Protein AF-T0M3T9-F1 (afdb_monomer)

Structure (mmCIF, N/CA/C/O backbone):
data_AF-T0M3T9-F1
#
_entry.id   AF-T0M3T9-F1
#
loop_
_atom_site.group_PDB
_atom_site.id
_atom_site.type_symbol
_atom_site.label_atom_id
_atom_site.label_alt_id
_atom_site.label_comp_id
_atom_site.label_asym_id
_atom_site.label_entity_id
_atom_site.label_seq_id
_atom_site.pdbx_PDB_ins_code
_atom_site.Cartn_x
_atom_site.Cartn_y
_atom_site.Cartn_z
_atom_site.occupancy
_atom_site.B_iso_or_equiv
_atom_site.auth_seq_id
_atom_site.auth_comp_id
_atom_site.auth_asym_id
_atom_site.auth_atom_id
_atom_site.pdbx_PDB_model_num
ATOM 1 N N . MET A 1 1 ? -16.717 -45.848 1.304 1.00 55.62 1 MET A N 1
ATOM 2 C CA . MET A 1 1 ? -16.200 -44.460 1.317 1.00 55.62 1 MET A CA 1
ATOM 3 C C . MET A 1 1 ? -17.240 -43.595 2.017 1.00 55.62 1 MET A C 1
ATOM 5 O O . MET A 1 1 ? -18.307 -43.398 1.456 1.00 55.62 1 MET A O 1
ATOM 9 N N . ILE A 1 2 ? -17.008 -43.190 3.268 1.00 54.41 2 ILE A N 1
ATOM 10 C CA . ILE A 1 2 ? -17.968 -42.366 4.022 1.00 54.41 2 ILE A CA 1
ATOM 11 C C . ILE A 1 2 ? -17.712 -40.906 3.641 1.00 54.41 2 ILE A C 1
ATOM 13 O O . ILE A 1 2 ? -16.660 -40.353 3.955 1.00 54.41 2 ILE A O 1
ATOM 17 N N . ILE A 1 3 ? -18.648 -40.317 2.900 1.00 59.41 3 ILE A N 1
ATOM 18 C CA . ILE A 1 3 ? -18.614 -38.912 2.491 1.00 59.41 3 ILE A CA 1
ATOM 19 C C . ILE A 1 3 ? -19.077 -38.095 3.699 1.00 59.41 3 ILE A C 1
ATOM 21 O O . ILE A 1 3 ? -20.266 -38.068 4.004 1.00 59.41 3 ILE A O 1
ATOM 25 N N . TYR A 1 4 ? -18.150 -37.454 4.411 1.00 60.00 4 TYR A N 1
ATOM 26 C CA . TYR A 1 4 ? -18.524 -36.484 5.438 1.00 60.00 4 TYR A CA 1
ATOM 27 C C . TYR A 1 4 ? -18.932 -35.172 4.751 1.00 60.00 4 TYR A C 1
ATOM 29 O O . TYR A 1 4 ? -18.103 -34.577 4.056 1.00 60.00 4 TYR A O 1
ATOM 37 N N . PRO A 1 5 ? -20.187 -34.711 4.901 1.00 71.44 5 PRO A N 1
ATOM 38 C CA . PRO A 1 5 ? -20.613 -33.436 4.342 1.00 71.44 5 PRO A CA 1
ATOM 39 C C . PRO A 1 5 ? -19.844 -32.287 5.005 1.00 71.44 5 PRO A C 1
ATOM 41 O O . PRO A 1 5 ? -19.588 -32.302 6.211 1.00 71.44 5 PRO A O 1
ATOM 44 N N . ALA A 1 6 ? -19.463 -31.294 4.198 1.00 75.31 6 ALA A N 1
ATOM 45 C CA . ALA A 1 6 ? -18.752 -30.112 4.668 1.00 75.31 6 ALA A CA 1
ATOM 46 C C . ALA A 1 6 ? -19.547 -29.417 5.793 1.00 75.31 6 ALA A C 1
ATOM 48 O O . ALA A 1 6 ? -20.759 -29.223 5.645 1.00 75.31 6 ALA A O 1
ATOM 49 N N . PRO A 1 7 ? -18.897 -29.034 6.909 1.00 73.38 7 PRO A N 1
ATOM 50 C CA . PRO A 1 7 ? -19.584 -28.392 8.018 1.00 73.38 7 PRO A CA 1
ATOM 51 C C . PRO A 1 7 ? -20.217 -27.071 7.553 1.00 73.38 7 PRO A C 1
ATOM 53 O O . PRO A 1 7 ? -19.588 -26.324 6.793 1.00 73.38 7 PRO A O 1
ATOM 56 N N . PRO A 1 8 ? -21.449 -26.759 7.995 1.00 72.19 8 PRO A N 1
ATOM 57 C CA . PRO A 1 8 ? -22.125 -25.532 7.605 1.00 72.19 8 PRO A CA 1
ATOM 58 C C . PRO A 1 8 ? -21.304 -24.309 8.041 1.00 72.19 8 PRO A C 1
ATOM 60 O O . PRO A 1 8 ? -20.676 -24.330 9.107 1.00 72.19 8 PRO A O 1
ATOM 63 N N . PRO A 1 9 ? -21.300 -23.223 7.247 1.00 64.56 9 PRO A N 1
ATOM 64 C CA . PRO A 1 9 ? -20.587 -22.011 7.609 1.00 64.56 9 PRO A CA 1
ATOM 65 C C . PRO A 1 9 ? -21.116 -21.493 8.946 1.00 64.56 9 PRO A C 1
ATOM 67 O O . PRO A 1 9 ? -22.314 -21.264 9.116 1.00 64.56 9 PRO A O 1
ATOM 70 N N . ILE A 1 10 ? -20.204 -21.304 9.902 1.00 58.75 10 ILE A N 1
ATOM 71 C CA . ILE A 1 10 ? -20.503 -20.732 11.213 1.00 58.75 10 ILE A CA 1
ATOM 72 C C . ILE A 1 10 ? -21.116 -19.347 10.980 1.00 58.75 10 ILE A C 1
ATOM 74 O O . ILE A 1 10 ? -20.419 -18.388 10.642 1.00 58.75 10 ILE A O 1
ATOM 78 N N . SER A 1 11 ? -22.436 -19.242 11.145 1.00 54.53 11 SER A N 1
ATOM 79 C CA . SER A 1 11 ? -23.161 -17.975 11.087 1.00 54.53 11 SER A CA 1
ATOM 80 C C . SER A 1 11 ? -22.787 -17.144 12.312 1.00 54.53 11 SER A C 1
ATOM 82 O O . SER A 1 11 ? -23.427 -17.205 13.364 1.00 54.53 11 SER A O 1
ATOM 84 N N . VAL A 1 12 ? -21.719 -16.359 12.182 1.00 56.06 12 VAL A N 1
ATOM 85 C CA . VAL A 1 12 ? -21.304 -15.396 13.200 1.00 56.06 12 VAL A CA 1
ATOM 86 C C . VAL A 1 12 ? -22.384 -14.318 13.286 1.00 56.06 12 VAL A C 1
ATOM 88 O O . VAL A 1 12 ? -22.428 -13.407 12.459 1.00 56.06 12 VAL A O 1
ATOM 91 N N . LYS A 1 13 ? -23.267 -14.417 14.290 1.00 49.81 13 LYS A N 1
ATOM 92 C CA . LYS A 1 13 ? -24.248 -13.376 14.637 1.00 49.81 13 LYS A CA 1
ATOM 93 C C . LYS A 1 13 ? -23.525 -12.025 14.708 1.00 49.81 13 LYS A C 1
ATOM 95 O O . LYS A 1 13 ? -22.692 -11.783 15.584 1.00 49.81 13 LYS A O 1
ATOM 100 N N . MET A 1 14 ? -23.810 -11.149 13.747 1.00 51.84 14 MET A N 1
ATOM 101 C CA . MET A 1 14 ? -23.270 -9.795 13.709 1.00 51.84 14 MET A CA 1
ATOM 102 C C . MET A 1 14 ? -23.863 -9.001 14.874 1.00 51.84 14 MET A C 1
ATOM 104 O O . MET A 1 14 ? -25.060 -8.732 14.901 1.00 51.84 14 MET A O 1
ATOM 108 N N . SER A 1 15 ? -23.027 -8.618 15.839 1.00 52.69 15 SER A N 1
ATOM 109 C CA . SER A 1 15 ? -23.408 -7.655 16.871 1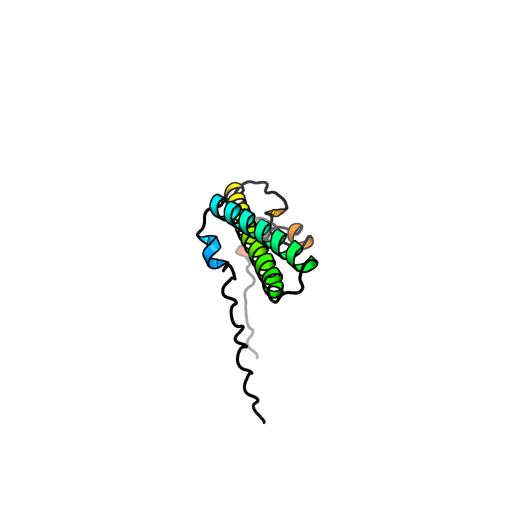.00 52.69 15 SER A CA 1
ATOM 110 C C . SER A 1 15 ? -23.821 -6.330 16.216 1.00 52.69 15 SER A C 1
ATOM 112 O O . SER A 1 15 ? -23.110 -5.795 15.360 1.00 52.69 15 SER A O 1
ATOM 114 N N . SER A 1 16 ? -24.979 -5.804 16.619 1.00 58.03 16 SER A N 1
ATOM 115 C CA . SER A 1 16 ? -25.663 -4.644 16.025 1.00 58.03 16 SER A CA 1
ATOM 116 C C . SER A 1 16 ? -24.874 -3.324 16.072 1.00 58.03 16 SER A C 1
ATOM 118 O O . SER A 1 16 ? -25.218 -2.390 15.360 1.00 58.03 16 SER A O 1
ATOM 120 N N . GLY A 1 17 ? -23.785 -3.247 16.848 1.00 62.41 17 GLY A N 1
ATOM 121 C CA . GLY A 1 17 ? -22.931 -2.056 16.983 1.00 62.41 17 GLY A CA 1
ATOM 122 C C . GLY A 1 17 ? -21.680 -2.021 16.090 1.00 62.41 17 GLY A C 1
ATOM 123 O O . GLY A 1 17 ? -20.823 -1.155 16.262 1.00 62.41 17 GLY A O 1
ATOM 124 N N . LYS A 1 18 ? -21.496 -2.973 15.165 1.00 71.44 18 LYS A N 1
ATOM 125 C CA . LYS A 1 18 ? -20.286 -3.033 14.324 1.00 71.44 18 LYS A CA 1
ATOM 126 C C . LYS A 1 18 ? -20.366 -2.079 13.132 1.00 71.44 18 LYS A C 1
ATOM 128 O O . LYS A 1 18 ? -21.083 -2.337 12.171 1.00 71.44 18 LYS A O 1
ATOM 133 N N . VAL A 1 19 ? -19.506 -1.060 13.130 1.00 81.00 19 VAL A N 1
ATOM 134 C CA . VAL A 1 19 ? -19.257 -0.210 11.955 1.00 81.00 19 VAL A CA 1
ATOM 135 C C . VAL A 1 19 ? -18.739 -1.072 10.799 1.00 81.00 19 VAL A C 1
ATOM 137 O O . VAL A 1 19 ? -17.675 -1.698 10.917 1.00 81.00 19 VAL A O 1
ATOM 140 N N . LYS A 1 20 ? -19.475 -1.111 9.682 1.00 84.94 20 LYS A N 1
ATOM 141 C CA . LYS A 1 20 ? -19.074 -1.845 8.472 1.00 84.94 20 LYS A CA 1
ATOM 142 C C . LYS A 1 20 ? -18.106 -1.005 7.644 1.00 84.94 20 LYS A C 1
ATOM 144 O O . LYS A 1 20 ? -18.329 0.179 7.418 1.00 84.94 20 LYS A O 1
ATOM 149 N N . ALA A 1 21 ? -17.040 -1.634 7.151 1.00 81.81 21 ALA A N 1
ATOM 150 C CA . ALA A 1 21 ? -16.015 -0.941 6.371 1.00 81.81 21 ALA A CA 1
ATOM 151 C C . ALA A 1 21 ? -16.559 -0.359 5.054 1.00 81.81 21 ALA A C 1
ATOM 153 O O . ALA A 1 21 ? -16.141 0.723 4.660 1.00 81.81 21 A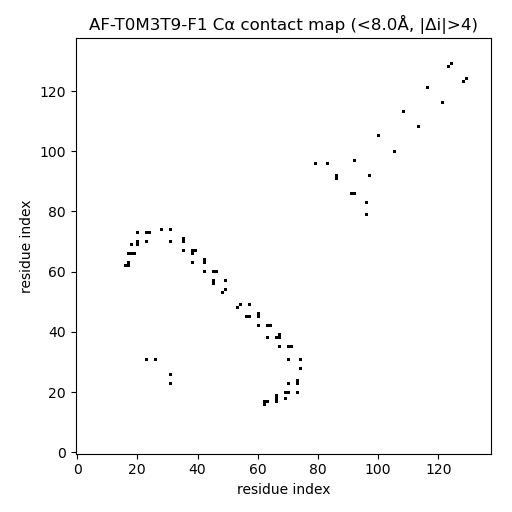LA A O 1
ATOM 154 N N . SER A 1 22 ? -17.523 -1.028 4.411 1.00 86.62 22 SER A N 1
ATOM 155 C CA . SER A 1 22 ? -18.160 -0.546 3.177 1.00 86.62 22 SER A CA 1
ATOM 156 C C . SER A 1 22 ? -18.828 0.820 3.351 1.00 86.62 22 SER A C 1
ATOM 158 O O . SER A 1 22 ? -18.688 1.686 2.497 1.00 86.62 22 SER A O 1
ATOM 160 N N . GLN A 1 23 ? -19.478 1.051 4.494 1.00 87.25 23 GLN A N 1
ATOM 161 C CA . GLN A 1 23 ? -20.150 2.318 4.797 1.00 87.25 23 GLN A CA 1
ATOM 162 C C . GLN A 1 23 ? -19.162 3.473 5.014 1.00 87.25 23 GLN A C 1
ATOM 164 O O . GLN A 1 23 ? -19.516 4.628 4.809 1.00 87.25 23 GLN A O 1
ATOM 169 N N . LEU A 1 24 ? -17.925 3.182 5.430 1.00 88.75 24 LEU A N 1
ATOM 170 C CA . LEU A 1 24 ? -16.904 4.199 5.701 1.00 88.75 24 LEU A CA 1
ATOM 171 C C . LEU A 1 24 ? -16.258 4.747 4.424 1.00 88.75 24 LEU A C 1
ATOM 173 O O . LEU A 1 24 ? -15.763 5.873 4.424 1.00 88.75 24 LEU A O 1
ATOM 177 N N . TRP A 1 25 ? -16.259 3.977 3.333 1.00 87.94 25 TRP A N 1
ATOM 178 C CA . TRP A 1 25 ? -15.667 4.409 2.066 1.00 87.94 25 TRP A CA 1
ATOM 179 C C . TRP A 1 25 ? -16.415 5.580 1.429 1.00 87.94 25 TRP A C 1
ATOM 181 O O . TRP A 1 25 ? -15.770 6.445 0.837 1.00 87.94 25 TRP A O 1
ATOM 191 N N . ASN A 1 26 ? -17.730 5.662 1.629 1.00 89.44 26 ASN A N 1
ATOM 192 C CA . ASN A 1 26 ? -18.569 6.715 1.052 1.00 89.44 26 ASN A CA 1
ATOM 193 C C . ASN A 1 26 ? -18.536 8.030 1.851 1.00 89.44 26 ASN A C 1
ATOM 195 O O . ASN A 1 26 ? -18.986 9.052 1.351 1.00 89.44 26 ASN A O 1
ATOM 199 N N . LYS A 1 27 ? -17.986 8.021 3.071 1.00 89.38 27 LYS A N 1
ATOM 200 C CA . LYS A 1 27 ? -17.924 9.196 3.952 1.00 89.38 27 LYS A CA 1
ATOM 201 C C . LYS A 1 27 ? -16.724 10.092 3.662 1.00 89.38 27 LYS A C 1
ATOM 203 O O . LYS A 1 27 ? -15.669 9.613 3.213 1.00 89.38 27 LYS A O 1
ATOM 208 N N . ASN A 1 28 ? -16.854 11.379 3.977 1.00 92.06 28 ASN A N 1
ATOM 209 C CA . ASN A 1 28 ? -15.758 12.340 3.838 1.00 92.06 28 ASN A CA 1
ATOM 210 C C . ASN A 1 28 ? -14.728 12.205 4.983 1.00 92.06 28 ASN A C 1
ATOM 212 O O . ASN A 1 28 ? -15.006 11.627 6.034 1.00 92.06 28 ASN A O 1
ATOM 216 N N . LYS A 1 29 ? -13.512 12.737 4.794 1.00 90.19 29 LYS A N 1
ATOM 217 C CA . LYS A 1 29 ? -12.435 12.716 5.797 1.00 90.19 29 LYS A CA 1
ATOM 218 C C . LYS A 1 29 ? -12.878 13.340 7.122 1.00 90.19 29 LYS A C 1
ATOM 220 O O . LYS A 1 29 ? -12.601 12.753 8.164 1.00 90.19 29 LYS A O 1
ATOM 225 N N . ASP A 1 30 ? -13.583 14.466 7.077 1.00 92.31 30 ASP A N 1
ATOM 226 C CA . ASP A 1 30 ? -14.000 15.198 8.281 1.00 92.31 30 ASP A CA 1
ATOM 227 C C . ASP A 1 30 ? -15.093 14.461 9.068 1.00 92.31 30 ASP A C 1
ATOM 229 O O . ASP A 1 30 ? -15.142 14.505 10.294 1.00 92.31 30 ASP A O 1
ATOM 233 N N . GLU A 1 31 ? -15.949 13.708 8.380 1.00 92.69 31 GLU A N 1
ATOM 234 C CA . GLU A 1 31 ? -16.936 12.839 9.029 1.00 92.69 31 GLU A CA 1
ATOM 235 C C . GLU A 1 31 ? -16.261 11.638 9.697 1.00 92.69 31 GLU A C 1
ATOM 237 O O . GLU A 1 31 ? -16.623 11.243 10.805 1.00 92.69 31 GLU A O 1
ATOM 242 N N . LEU A 1 32 ? -15.243 11.065 9.045 1.00 92.75 32 LEU A N 1
ATOM 243 C CA . LEU A 1 32 ? -14.472 9.952 9.596 1.00 92.75 32 LEU A CA 1
ATOM 244 C C . LEU A 1 32 ? -13.653 10.372 10.824 1.00 92.75 32 LEU A C 1
ATOM 246 O O . LEU A 1 32 ? -13.518 9.577 11.754 1.00 92.75 32 LEU A O 1
ATOM 250 N N . THR A 1 33 ? -13.117 11.597 10.860 1.00 94.31 33 THR A N 1
ATOM 251 C CA . THR A 1 33 ? -12.387 12.111 12.032 1.00 94.31 33 THR A CA 1
ATOM 252 C C . THR A 1 33 ? -13.321 12.410 13.200 1.00 94.31 33 THR A C 1
ATOM 254 O O . THR A 1 33 ? -12.972 12.067 14.331 1.00 94.31 33 THR A O 1
ATOM 257 N N . LYS A 1 34 ? -14.521 12.950 12.944 1.00 95.31 34 LYS A N 1
ATOM 258 C CA . LYS A 1 34 ? -15.572 13.104 13.967 1.00 95.31 34 LYS A CA 1
ATOM 259 C C . LYS A 1 34 ? -15.981 11.753 14.555 1.00 95.31 34 LYS A C 1
ATOM 261 O O . LYS A 1 34 ? -15.854 11.547 15.760 1.00 95.31 34 LYS A O 1
ATOM 266 N N . GLN A 1 35 ? -16.321 10.788 13.695 1.00 92.31 35 GLN A N 1
ATOM 267 C CA . GLN A 1 35 ? -16.687 9.431 14.117 1.00 92.31 35 GLN A CA 1
ATOM 268 C C . GLN A 1 35 ? -15.548 8.737 14.893 1.00 92.31 35 GLN A C 1
ATOM 270 O O . GLN A 1 35 ? -15.789 7.981 15.833 1.00 92.31 35 GLN A O 1
ATOM 275 N N . LEU A 1 36 ? -14.284 8.989 14.533 1.00 94.50 36 LEU A N 1
ATOM 276 C CA . LEU A 1 36 ? -13.125 8.490 15.278 1.00 94.50 36 LEU A CA 1
ATOM 277 C C . LEU A 1 36 ? -13.023 9.104 16.683 1.00 94.50 36 LEU A C 1
ATOM 279 O O . LEU A 1 36 ? -12.622 8.402 17.613 1.00 94.50 36 LEU A O 1
ATOM 283 N N . GLY A 1 37 ? -13.342 10.391 16.831 1.00 95.62 37 GLY A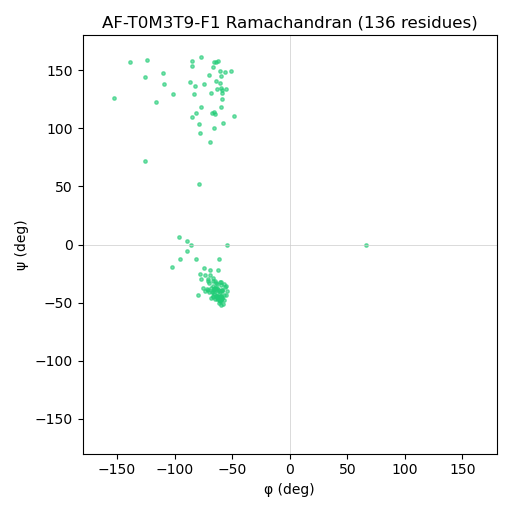 N 1
ATOM 284 C CA . GLY A 1 37 ? -13.374 11.081 18.120 1.00 95.62 37 GLY A CA 1
ATOM 285 C C . GLY A 1 37 ? -14.399 10.461 19.065 1.00 95.62 37 GLY A C 1
ATOM 286 O O . GLY A 1 37 ? -14.043 10.056 20.169 1.00 95.62 37 GLY A O 1
ATOM 287 N N . GLU A 1 38 ? -15.629 10.282 18.585 1.00 94.56 38 GLU A N 1
ATOM 288 C CA . GLU A 1 38 ? -16.732 9.662 19.334 1.00 94.56 38 GLU A CA 1
ATOM 289 C C . GLU A 1 38 ? -16.412 8.221 19.765 1.00 94.56 38 GLU A C 1
ATOM 291 O O . GLU A 1 38 ? -16.581 7.847 20.923 1.00 94.56 38 GLU A O 1
ATOM 296 N N . LEU A 1 39 ? -15.857 7.403 18.864 1.00 93.81 39 LEU A N 1
ATOM 297 C CA . LEU A 1 39 ? -15.486 6.025 19.207 1.00 93.81 39 LEU A CA 1
ATOM 298 C C . LEU A 1 39 ? -14.364 5.958 20.259 1.00 93.81 39 LEU A C 1
ATOM 300 O O . LEU A 1 39 ? -14.297 5.007 21.042 1.00 93.81 39 LEU A O 1
ATOM 304 N N . LYS A 1 40 ? -13.453 6.941 20.282 1.00 95.25 40 LYS A N 1
ATOM 305 C CA . LYS A 1 40 ? -12.382 7.016 21.287 1.00 95.25 40 LYS A CA 1
ATOM 306 C C . LYS A 1 40 ? -12.911 7.434 22.657 1.00 95.25 40 LYS A C 1
ATOM 308 O O . LYS A 1 40 ? -12.457 6.868 23.652 1.00 95.25 40 LYS A O 1
ATOM 313 N N . THR A 1 41 ? -13.845 8.383 22.719 1.00 95.12 41 THR A N 1
ATOM 314 C CA . THR A 1 41 ? -14.464 8.799 23.987 1.00 95.12 41 THR A CA 1
ATOM 315 C C . THR A 1 41 ? -15.302 7.667 24.578 1.00 95.12 41 THR A C 1
ATOM 317 O O . THR A 1 41 ? -15.128 7.343 25.753 1.00 95.12 41 THR A O 1
ATOM 320 N N . GLU A 1 42 ? -16.099 6.974 23.756 1.00 91.06 42 GLU A N 1
ATOM 321 C CA . GLU A 1 42 ? -16.867 5.791 24.173 1.00 91.06 42 GLU A CA 1
ATOM 322 C C . GLU A 1 42 ? -15.945 4.673 24.693 1.00 91.06 42 GLU A C 1
ATOM 324 O O . GLU A 1 42 ? -16.182 4.093 25.755 1.00 91.06 42 GLU A O 1
ATOM 329 N N . LEU A 1 43 ? -14.831 4.400 23.999 1.00 92.19 43 LEU A N 1
ATOM 330 C CA . LEU A 1 43 ? -13.839 3.428 24.468 1.00 92.19 43 LEU A CA 1
ATOM 331 C C . LEU A 1 43 ? -13.234 3.826 25.823 1.00 92.19 43 LEU A C 1
ATOM 333 O O . LEU A 1 43 ? -12.996 2.953 26.660 1.00 92.19 43 LEU A O 1
ATOM 337 N N . GLY A 1 44 ? -12.962 5.116 26.034 1.00 91.69 44 GLY A N 1
ATOM 338 C CA . GLY A 1 44 ? -12.464 5.645 27.305 1.00 91.69 44 GLY A CA 1
ATOM 339 C C . GLY A 1 44 ? -13.442 5.388 28.450 1.00 91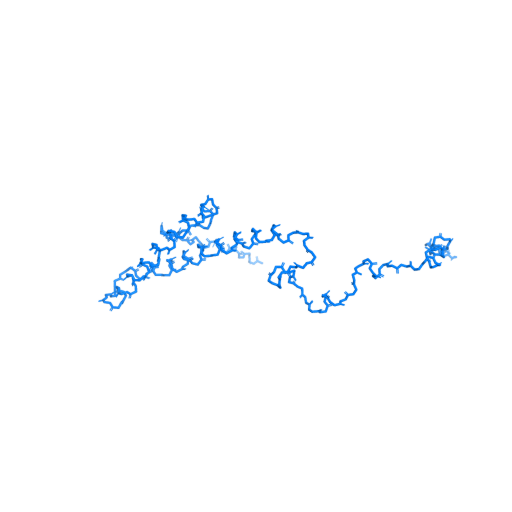.69 44 GLY A C 1
ATOM 340 O O . GLY A 1 44 ? -13.059 4.818 29.471 1.00 91.69 44 GLY A O 1
ATOM 341 N N . GLN A 1 45 ? -14.721 5.702 28.237 1.00 89.62 45 GLN A N 1
ATOM 342 C CA . GLN A 1 45 ? -15.789 5.453 29.210 1.00 89.62 45 GLN A CA 1
ATOM 343 C C . GLN A 1 45 ? -15.927 3.961 29.544 1.00 89.62 45 GLN A C 1
ATOM 345 O O . GLN A 1 45 ? -15.989 3.592 30.716 1.00 89.62 45 GLN A O 1
ATOM 350 N N . LEU A 1 46 ? -15.896 3.080 28.537 1.00 89.06 46 LEU A N 1
ATOM 351 C CA . LEU A 1 46 ? -15.989 1.632 28.758 1.00 89.06 46 LEU A CA 1
ATOM 352 C C . LEU A 1 46 ? -14.775 1.054 29.495 1.00 89.06 46 LEU A C 1
ATOM 354 O O . LEU A 1 46 ? -14.908 0.056 30.204 1.00 89.06 46 LEU A O 1
ATOM 358 N N . ARG A 1 47 ? -13.589 1.658 29.355 1.00 88.88 47 ARG A N 1
ATOM 359 C CA . ARG A 1 47 ? -12.399 1.255 30.122 1.00 88.88 47 ARG A CA 1
ATOM 360 C C . ARG A 1 47 ? -12.517 1.621 31.598 1.00 88.88 47 ARG A C 1
ATOM 362 O O . ARG A 1 47 ? -12.151 0.797 32.426 1.00 88.88 47 ARG A O 1
ATOM 369 N N . ILE A 1 48 ? -13.052 2.801 31.917 1.00 88.12 48 ILE A N 1
ATOM 370 C CA . ILE A 1 48 ? -13.322 3.207 33.306 1.00 88.12 48 ILE A CA 1
ATOM 371 C C . ILE A 1 48 ? -14.388 2.289 33.913 1.00 88.12 48 ILE A C 1
ATOM 373 O O . ILE A 1 48 ? -14.187 1.734 34.990 1.00 88.12 48 ILE A O 1
ATOM 377 N N . GLN A 1 49 ? -15.481 2.045 33.182 1.00 86.69 49 GLN A N 1
ATOM 378 C CA . GLN A 1 49 ? -16.544 1.135 33.622 1.00 86.69 49 GLN A CA 1
ATOM 379 C C . GLN A 1 49 ? -16.031 -0.283 33.866 1.00 86.69 49 GLN A C 1
ATOM 381 O O . GLN A 1 49 ? -16.424 -0.889 34.851 1.00 86.69 49 GLN A O 1
ATOM 386 N N . LYS A 1 50 ? -15.118 -0.793 33.028 1.00 86.75 50 LYS A N 1
ATOM 387 C CA . LYS A 1 50 ? -14.489 -2.106 33.233 1.00 86.75 50 LYS A CA 1
ATOM 388 C C . LYS A 1 50 ? -13.786 -2.219 34.593 1.00 86.75 50 LYS A C 1
ATOM 390 O O . LYS A 1 50 ? -13.745 -3.313 35.143 1.00 86.75 50 LYS A O 1
ATOM 395 N N . ILE A 1 51 ? -13.203 -1.128 35.091 1.00 84.62 51 ILE A N 1
ATOM 396 C CA . ILE A 1 51 ? -12.503 -1.093 36.383 1.00 84.62 51 ILE A CA 1
ATOM 397 C C . ILE A 1 51 ? -13.513 -0.968 37.530 1.00 84.62 51 ILE A C 1
ATOM 399 O O . ILE A 1 51 ? -13.391 -1.670 38.525 1.00 84.62 51 ILE A O 1
ATOM 403 N N . ALA A 1 52 ? -14.518 -0.101 37.379 1.00 83.88 52 ALA A N 1
ATOM 404 C CA . ALA A 1 52 ? -15.498 0.181 38.427 1.00 83.88 52 ALA A CA 1
ATOM 405 C C . ALA A 1 52 ? -16.576 -0.911 38.596 1.00 83.88 52 ALA A C 1
ATOM 407 O O . ALA A 1 52 ? -17.120 -1.071 39.682 1.00 83.88 52 ALA A O 1
ATOM 408 N N . SER A 1 53 ? -16.936 -1.639 37.532 1.00 70.75 53 SER A N 1
ATOM 409 C CA . SER A 1 53 ? -18.047 -2.598 37.540 1.00 70.75 53 SER A CA 1
ATOM 410 C C . SER A 1 53 ? -17.847 -3.718 36.511 1.00 70.75 53 SER A C 1
ATOM 412 O O . SER A 1 53 ? -17.709 -3.481 35.310 1.00 70.75 53 SER A O 1
ATOM 414 N N . SER A 1 54 ? -17.917 -4.973 36.966 1.00 66.06 54 SER A N 1
ATOM 415 C CA . SER A 1 54 ? -17.873 -6.176 36.119 1.00 66.06 54 SER A CA 1
ATOM 416 C C . SER A 1 54 ? -19.229 -6.464 35.441 1.00 66.06 54 SER A C 1
ATOM 418 O O . SER A 1 54 ? -19.787 -7.555 35.556 1.00 66.06 54 SER A O 1
ATOM 420 N N . GLY A 1 55 ? -19.804 -5.472 34.757 1.00 63.19 55 GLY A N 1
ATOM 421 C CA . GLY A 1 55 ? -21.095 -5.601 34.070 1.00 63.19 55 GLY A CA 1
ATOM 422 C C . GLY A 1 55 ? -21.004 -6.190 32.651 1.00 63.19 55 GLY A C 1
ATOM 423 O O . GLY A 1 55 ? -19.994 -6.065 31.963 1.00 63.19 55 GLY A O 1
ATOM 424 N N . SER A 1 56 ? -22.116 -6.743 32.150 1.00 63.84 56 SER A N 1
ATOM 425 C CA . SER A 1 56 ? -22.310 -7.411 30.837 1.00 63.84 56 SER A CA 1
ATOM 426 C C . SER A 1 56 ? -21.931 -6.615 29.565 1.00 63.84 56 SER A C 1
ATOM 428 O O . SER A 1 56 ? -22.035 -7.125 28.447 1.00 63.84 56 SER A O 1
ATOM 430 N N . LYS A 1 57 ? -21.452 -5.370 29.695 1.00 64.62 57 LYS A N 1
ATOM 431 C CA . LYS A 1 57 ? -21.061 -4.472 28.590 1.00 64.62 57 LYS A CA 1
ATOM 432 C C . LYS A 1 57 ? -19.611 -4.665 28.106 1.00 64.62 57 LYS A C 1
ATOM 434 O O . LYS A 1 57 ? -19.212 -4.018 27.138 1.00 64.62 57 LYS A O 1
ATOM 439 N N . LEU A 1 58 ? -18.834 -5.583 28.696 1.00 68.50 58 LEU A N 1
ATOM 440 C CA . LEU A 1 58 ? -17.426 -5.840 28.330 1.00 68.50 58 LEU A CA 1
ATOM 441 C C . LEU A 1 58 ? -17.230 -6.279 26.869 1.00 68.50 58 LEU A C 1
ATOM 443 O O . LEU A 1 58 ? -16.243 -5.901 26.233 1.00 68.50 58 LEU A O 1
ATOM 447 N N . ASN A 1 59 ? -18.199 -7.002 26.301 1.00 75.31 59 ASN A N 1
ATOM 448 C CA . ASN A 1 59 ? -18.138 -7.486 24.918 1.00 75.31 59 ASN A CA 1
ATOM 449 C C . ASN A 1 59 ? -18.078 -6.343 23.882 1.00 75.31 59 ASN A C 1
ATOM 451 O O . ASN A 1 59 ? -17.558 -6.535 22.781 1.00 75.31 59 ASN A O 1
ATOM 455 N N . LYS A 1 60 ? -18.530 -5.128 24.239 1.00 83.00 60 LYS A N 1
ATOM 456 C CA . LYS A 1 60 ? -18.481 -3.947 23.359 1.00 83.00 60 LYS A CA 1
ATOM 457 C C . LYS A 1 60 ? -17.072 -3.373 23.188 1.00 83.00 60 LYS A C 1
ATOM 459 O O . LYS A 1 60 ? -16.781 -2.805 22.137 1.00 83.00 60 LYS A O 1
ATOM 464 N N . ILE A 1 61 ? -16.169 -3.566 24.157 1.00 87.50 61 ILE A N 1
ATOM 465 C CA . ILE A 1 61 ? -14.788 -3.045 24.093 1.00 87.50 61 ILE A CA 1
ATOM 466 C C . ILE A 1 61 ? -14.051 -3.612 22.874 1.00 87.50 61 ILE A C 1
ATOM 468 O O . ILE A 1 61 ? -13.365 -2.885 22.152 1.00 87.50 61 ILE A O 1
ATOM 472 N N . HIS A 1 62 ? -14.197 -4.915 22.630 1.00 87.44 62 HIS A N 1
ATOM 473 C CA . HIS A 1 62 ? -13.597 -5.582 21.473 1.00 87.44 62 HIS A CA 1
ATOM 474 C C . HIS A 1 62 ? -14.116 -5.017 20.153 1.00 87.44 62 HIS A C 1
ATOM 476 O O . HIS A 1 62 ? -13.338 -4.715 19.244 1.00 87.44 62 HIS A O 1
ATOM 482 N N . ASP A 1 63 ? -15.431 -4.837 20.063 1.00 87.94 63 ASP A N 1
ATOM 483 C CA . ASP A 1 63 ? -16.085 -4.361 18.852 1.00 87.94 63 ASP A CA 1
ATOM 484 C C . ASP A 1 63 ? -15.719 -2.904 18.541 1.00 87.94 63 ASP A C 1
ATOM 486 O O . ASP A 1 63 ? -15.399 -2.598 17.390 1.00 87.94 63 ASP A O 1
ATOM 490 N N . ILE A 1 64 ? -15.651 -2.029 19.550 1.00 90.31 64 ILE A N 1
ATOM 491 C CA . ILE A 1 64 ? -15.245 -0.624 19.385 1.00 90.31 64 ILE A CA 1
ATOM 492 C C . ILE A 1 64 ? -13.774 -0.514 18.977 1.00 90.31 64 ILE A C 1
ATOM 494 O O . ILE A 1 64 ? -13.456 0.237 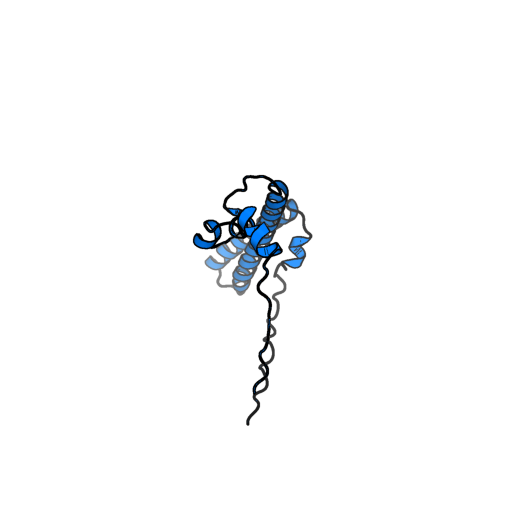18.054 1.00 90.31 64 ILE A O 1
ATOM 498 N N . ARG A 1 65 ? -12.871 -1.320 19.557 1.00 92.12 65 ARG A N 1
ATOM 499 C CA . ARG A 1 65 ? -11.464 -1.379 19.109 1.00 92.12 65 ARG A CA 1
ATOM 500 C C . ARG A 1 65 ? -11.359 -1.738 17.628 1.00 92.12 65 ARG A C 1
ATOM 502 O O . ARG A 1 65 ? -10.592 -1.112 16.895 1.00 92.12 65 ARG A O 1
ATOM 509 N N . LYS A 1 66 ? -12.145 -2.721 17.176 1.00 92.38 66 LYS A N 1
ATOM 510 C CA . LYS A 1 66 ? -12.203 -3.102 15.759 1.00 92.38 66 LYS A CA 1
ATOM 511 C C . LYS A 1 66 ? -12.807 -1.993 14.894 1.00 92.38 66 LYS A C 1
ATOM 513 O O . LYS A 1 66 ? -12.299 -1.758 13.801 1.00 92.38 66 LYS A O 1
ATO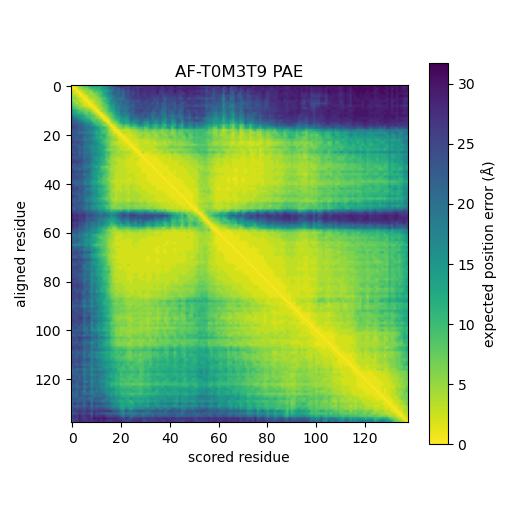M 518 N N . SER A 1 67 ? -13.837 -1.291 15.363 1.00 92.25 67 SER A N 1
ATOM 519 C CA . SER A 1 67 ? -14.428 -0.151 14.648 1.00 92.25 67 SER A CA 1
ATOM 520 C C . SER A 1 67 ? -13.431 1.006 14.484 1.00 92.25 67 SER A C 1
ATOM 522 O O . SER A 1 67 ? -13.267 1.495 13.368 1.00 92.25 67 SER A O 1
ATOM 524 N N . ILE A 1 68 ? -12.683 1.371 15.535 1.00 93.62 68 ILE A N 1
ATOM 525 C CA . ILE A 1 68 ? -11.604 2.377 15.477 1.00 93.62 68 ILE A CA 1
ATOM 526 C C . ILE A 1 68 ? -10.546 1.982 14.439 1.00 93.62 68 ILE A C 1
ATOM 528 O O . ILE A 1 68 ? -10.169 2.790 13.589 1.00 93.62 68 ILE A O 1
ATOM 532 N N . ALA A 1 69 ? -10.096 0.723 14.468 1.00 94.75 69 ALA A N 1
ATOM 533 C CA . ALA A 1 69 ? -9.102 0.220 13.523 1.00 94.75 69 ALA A CA 1
ATOM 534 C C . ALA A 1 69 ? -9.586 0.301 12.063 1.00 94.75 69 ALA A C 1
ATOM 536 O O . ALA A 1 69 ? -8.820 0.695 11.181 1.00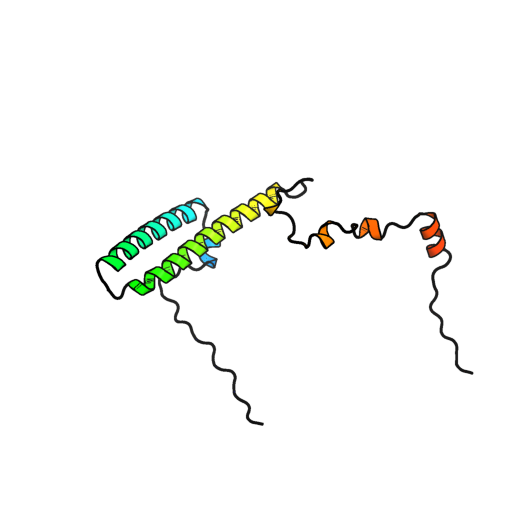 94.75 69 ALA A O 1
ATOM 537 N N . ARG A 1 70 ? -10.862 -0.022 11.799 1.00 93.12 70 ARG A N 1
ATOM 538 C CA . ARG A 1 70 ? -11.465 0.105 10.459 1.00 93.12 70 ARG A CA 1
ATOM 539 C C . ARG A 1 70 ? -11.474 1.554 9.973 1.00 93.12 70 ARG A C 1
ATOM 541 O O . ARG A 1 70 ? -11.059 1.797 8.844 1.00 93.12 70 ARG A O 1
ATOM 548 N N . VAL A 1 71 ? -11.891 2.505 10.815 1.00 93.38 71 VAL A N 1
ATOM 549 C CA . VAL A 1 71 ? -11.917 3.939 10.466 1.00 93.38 71 VAL A CA 1
ATOM 550 C C . VAL A 1 71 ? -10.514 4.448 10.129 1.00 93.38 71 VAL A C 1
ATOM 552 O O . VAL A 1 71 ? -10.315 5.031 9.063 1.00 93.38 71 VAL A O 1
ATOM 555 N N . LEU A 1 72 ? -9.518 4.146 10.969 1.00 95.19 72 LEU A N 1
ATOM 556 C CA . LEU A 1 72 ? -8.121 4.521 10.715 1.00 95.19 72 LEU A CA 1
ATOM 557 C C . LEU A 1 72 ? -7.571 3.896 9.428 1.00 95.19 72 LEU A C 1
ATOM 559 O O . LEU A 1 72 ? -6.864 4.557 8.670 1.00 95.19 72 LEU A O 1
ATOM 563 N N . THR A 1 73 ? -7.926 2.641 9.147 1.00 94.88 73 THR A N 1
ATOM 564 C CA . THR A 1 73 ? -7.497 1.948 7.926 1.00 94.88 73 THR A CA 1
ATOM 565 C C . THR A 1 73 ? -8.043 2.636 6.676 1.00 94.88 73 THR A C 1
ATOM 567 O O . THR A 1 73 ? -7.288 2.853 5.731 1.00 94.88 73 THR A O 1
ATOM 570 N N . VAL A 1 74 ? -9.323 3.027 6.669 1.00 94.06 74 VAL A N 1
ATOM 571 C CA . VAL A 1 74 ? -9.937 3.735 5.531 1.00 94.06 74 VAL A CA 1
ATOM 572 C C . VAL A 1 74 ? -9.317 5.121 5.340 1.00 94.06 74 VAL A C 1
ATOM 574 O O . VAL A 1 74 ? -8.985 5.479 4.210 1.00 94.06 74 VAL A O 1
ATOM 577 N N . ILE A 1 75 ? -9.083 5.875 6.423 1.00 94.69 75 ILE A N 1
ATOM 578 C CA . ILE A 1 75 ? -8.399 7.180 6.360 1.00 94.69 75 ILE A CA 1
ATOM 579 C C . ILE A 1 75 ? -7.006 7.026 5.732 1.00 94.69 75 ILE A C 1
ATOM 581 O O . ILE A 1 75 ? -6.687 7.715 4.760 1.00 94.69 75 ILE A O 1
ATOM 585 N N . ASN A 1 76 ? -6.202 6.084 6.229 1.00 94.19 76 ASN A N 1
ATOM 586 C CA . ASN A 1 76 ? -4.843 5.854 5.736 1.00 94.19 76 ASN A CA 1
ATOM 587 C C . ASN A 1 76 ? -4.838 5.361 4.281 1.00 94.19 76 ASN A C 1
ATOM 589 O O . ASN A 1 76 ? -3.992 5.777 3.487 1.00 94.19 76 ASN A O 1
ATOM 593 N N . ALA A 1 77 ? -5.787 4.499 3.903 1.00 93.31 77 ALA A N 1
ATOM 594 C CA . ALA A 1 77 ? -5.926 4.015 2.533 1.00 93.31 77 ALA A CA 1
ATOM 595 C C . ALA A 1 77 ? -6.257 5.155 1.558 1.00 93.31 77 ALA A C 1
ATOM 597 O O . ALA A 1 77 ? -5.583 5.283 0.534 1.00 93.31 77 ALA A O 1
ATOM 598 N N . LYS A 1 78 ? -7.225 6.022 1.896 1.00 92.25 78 LYS A N 1
ATOM 599 C CA . LYS A 1 78 ? -7.583 7.200 1.085 1.00 92.25 78 LYS A CA 1
ATOM 600 C C . LYS A 1 78 ? -6.408 8.171 0.943 1.00 92.25 78 LYS A C 1
ATOM 602 O O . LYS A 1 78 ? -6.092 8.591 -0.167 1.00 92.25 78 LYS A O 1
ATOM 607 N N . GLN A 1 79 ? -5.708 8.471 2.039 1.00 92.69 79 GLN A N 1
ATOM 608 C CA . GLN A 1 79 ? -4.522 9.335 2.013 1.00 92.69 79 GLN A CA 1
ATOM 609 C C . GLN A 1 79 ? -3.415 8.76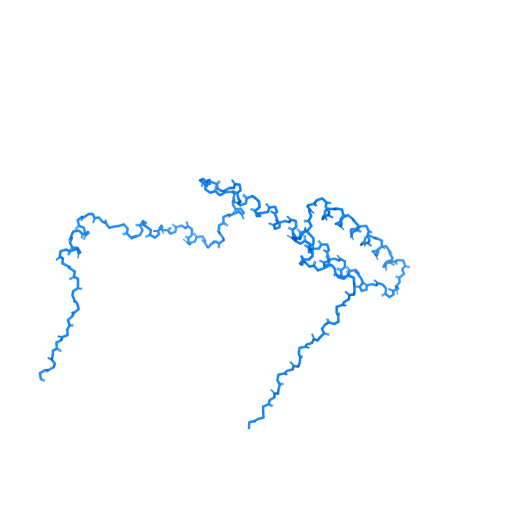7 1.115 1.00 92.69 79 GLN A C 1
ATOM 611 O O . GLN A 1 79 ? -2.880 9.475 0.262 1.00 92.69 79 GLN A O 1
ATOM 616 N N . ARG A 1 80 ? -3.099 7.472 1.251 1.00 93.19 80 ARG A N 1
ATOM 617 C CA . ARG A 1 80 ? -2.093 6.806 0.409 1.00 93.19 80 ARG A CA 1
ATOM 618 C C . ARG A 1 80 ? -2.505 6.773 -1.061 1.00 93.19 80 ARG A C 1
ATOM 620 O O . ARG A 1 80 ? -1.645 6.957 -1.918 1.00 93.19 80 ARG A O 1
ATOM 627 N N . ALA A 1 81 ? -3.784 6.553 -1.365 1.00 92.56 81 ALA A N 1
ATOM 628 C CA . ALA A 1 81 ? -4.293 6.592 -2.734 1.00 92.56 81 ALA A CA 1
ATOM 629 C C . ALA A 1 81 ? -4.117 7.986 -3.359 1.00 92.56 81 ALA A C 1
ATOM 631 O O . ALA A 1 81 ? -3.575 8.092 -4.459 1.00 92.56 81 ALA A O 1
ATOM 632 N N . GLN A 1 82 ? -4.456 9.050 -2.625 1.00 93.25 82 GLN A N 1
ATOM 633 C CA . GLN A 1 82 ? -4.268 10.424 -3.094 1.00 93.25 82 GLN A CA 1
ATOM 634 C C . GLN A 1 82 ? -2.787 10.766 -3.313 1.00 93.25 82 GLN A C 1
ATOM 636 O O . GLN A 1 82 ? -2.422 11.348 -4.334 1.00 93.25 82 GLN A O 1
ATOM 641 N N . LEU A 1 83 ? -1.904 10.341 -2.403 1.00 94.44 83 LEU A N 1
ATOM 642 C CA . LEU A 1 83 ? -0.458 10.519 -2.567 1.00 94.44 83 LEU A CA 1
ATOM 643 C C . LEU A 1 83 ? 0.085 9.767 -3.789 1.00 94.44 83 LEU A C 1
ATOM 645 O O . LEU A 1 83 ? 0.950 10.286 -4.492 1.00 94.44 83 LEU A O 1
ATOM 649 N N . ARG A 1 84 ? -0.430 8.567 -4.087 1.00 94.50 84 ARG A N 1
ATOM 650 C CA . ARG A 1 84 ? -0.052 7.832 -5.305 1.00 94.50 84 ARG A CA 1
ATOM 651 C C . ARG A 1 84 ? -0.440 8.575 -6.574 1.00 94.50 84 ARG A C 1
ATOM 653 O O . ARG A 1 84 ? 0.342 8.553 -7.517 1.00 94.50 84 ARG A O 1
ATOM 660 N N . LEU A 1 85 ? -1.602 9.229 -6.595 1.00 94.69 85 LEU A N 1
ATOM 661 C CA . LEU A 1 85 ? -2.016 10.067 -7.722 1.00 94.69 85 LEU A CA 1
ATOM 662 C C . LEU A 1 85 ? -1.077 11.268 -7.886 1.00 94.69 85 LEU A C 1
ATOM 664 O O . LEU A 1 85 ? -0.610 11.526 -8.989 1.00 94.69 85 LEU A O 1
ATOM 668 N N . PHE A 1 86 ? -0.719 11.937 -6.788 1.00 94.94 86 PHE A N 1
ATOM 669 C CA . PHE A 1 86 ? 0.190 13.088 -6.814 1.00 94.94 86 PHE A CA 1
ATOM 670 C C . PHE A 1 86 ? 1.624 12.746 -7.256 1.00 94.94 86 PHE A C 1
ATOM 672 O O . PHE A 1 86 ? 2.274 13.544 -7.933 1.00 94.94 86 PHE A O 1
ATOM 679 N N . TYR A 1 87 ? 2.147 11.581 -6.860 1.00 96.00 87 TYR A N 1
ATOM 680 C CA . TYR A 1 87 ? 3.478 11.107 -7.267 1.00 96.00 87 TYR A CA 1
ATOM 681 C C . TYR A 1 87 ? 3.467 10.289 -8.562 1.00 96.00 87 TYR A C 1
ATOM 683 O O . TYR A 1 87 ? 4.520 9.804 -8.986 1.00 96.00 87 TYR A O 1
ATOM 691 N N . LYS A 1 88 ? 2.309 10.135 -9.213 1.00 94.25 88 LYS A N 1
ATOM 692 C CA . LYS A 1 88 ? 2.215 9.452 -10.501 1.00 94.25 88 LYS A CA 1
ATOM 693 C C . LYS A 1 88 ? 3.104 10.181 -11.514 1.00 94.25 88 LYS A C 1
ATOM 695 O O . LYS A 1 88 ? 3.090 11.404 -11.589 1.00 94.25 88 LYS A O 1
ATOM 700 N N . ASN A 1 89 ? 3.900 9.424 -12.266 1.00 91.56 89 ASN A N 1
ATOM 701 C CA . ASN A 1 89 ? 4.822 9.912 -13.302 1.00 91.56 89 ASN A CA 1
ATOM 702 C C . ASN A 1 89 ? 6.002 10.775 -12.817 1.00 91.56 89 ASN A C 1
ATOM 704 O O . ASN A 1 89 ? 6.837 11.168 -13.629 1.00 91.56 89 ASN A O 1
ATOM 708 N N . LYS A 1 90 ? 6.137 11.044 -11.514 1.00 95.19 90 LYS A N 1
ATOM 709 C CA . LYS A 1 90 ? 7.341 11.704 -10.996 1.00 95.19 90 LYS A CA 1
ATOM 710 C C . LYS A 1 90 ? 8.501 10.713 -10.988 1.00 95.19 90 LYS A C 1
ATOM 712 O O . LYS A 1 90 ? 8.342 9.571 -10.560 1.00 95.19 90 LYS A O 1
ATOM 717 N N . LYS A 1 91 ? 9.691 11.172 -11.396 1.00 93.44 91 LYS A N 1
ATOM 718 C CA . LYS A 1 91 ? 10.921 10.356 -11.408 1.00 93.44 91 LYS A CA 1
ATOM 719 C C . LYS A 1 91 ? 11.216 9.730 -10.041 1.00 93.44 91 LYS A C 1
ATOM 721 O O . LYS A 1 91 ? 11.633 8.577 -9.961 1.00 93.44 91 LYS A O 1
ATOM 726 N N . TYR A 1 92 ? 10.988 10.484 -8.965 1.00 92.88 92 TYR A N 1
ATOM 727 C CA . TYR A 1 92 ? 11.234 10.036 -7.600 1.00 92.88 92 TYR A CA 1
ATOM 728 C C . TYR A 1 92 ? 9.936 9.969 -6.803 1.00 92.88 92 TYR A C 1
ATOM 730 O O . TYR A 1 92 ? 9.242 10.969 -6.622 1.00 92.88 92 TYR A O 1
ATOM 738 N N . ALA A 1 93 ? 9.649 8.777 -6.284 1.00 91.50 93 ALA A N 1
ATOM 739 C CA . ALA A 1 93 ? 8.611 8.549 -5.292 1.00 91.50 93 ALA A CA 1
ATOM 740 C C . ALA A 1 93 ? 9.239 8.198 -3.926 1.00 91.50 93 ALA A C 1
ATOM 742 O O . ALA A 1 93 ? 10.286 7.520 -3.887 1.00 91.50 93 ALA A O 1
ATOM 743 N N . PRO A 1 94 ? 8.588 8.599 -2.816 1.00 94.62 94 PRO A N 1
ATOM 744 C CA . PRO A 1 94 ? 8.928 8.151 -1.467 1.00 94.62 94 PRO A CA 1
ATOM 745 C C . PRO A 1 94 ? 9.018 6.625 -1.364 1.00 94.62 94 PRO A C 1
ATOM 747 O O . PRO A 1 94 ? 8.308 5.904 -2.070 1.00 94.62 94 PRO A O 1
ATOM 750 N N . LEU A 1 95 ? 9.871 6.124 -0.464 1.00 92.44 95 LEU A N 1
ATOM 751 C CA . LEU A 1 95 ? 10.125 4.686 -0.285 1.00 92.44 95 LEU A CA 1
ATOM 752 C C . LEU A 1 95 ? 8.843 3.883 -0.011 1.00 92.44 95 LEU A C 1
ATOM 754 O O . LEU A 1 95 ? 8.698 2.787 -0.548 1.00 92.44 95 LEU A O 1
ATOM 758 N N . ASP A 1 96 ? 7.891 4.458 0.726 1.00 90.94 96 ASP A N 1
ATOM 759 C CA . ASP A 1 96 ? 6.628 3.809 1.103 1.00 90.94 96 ASP A CA 1
ATOM 760 C C . ASP A 1 96 ? 5.655 3.583 -0.057 1.00 90.94 96 ASP A C 1
ATOM 762 O O . ASP A 1 96 ? 4.741 2.760 0.053 1.00 90.94 96 ASP A O 1
ATOM 766 N N . LEU A 1 97 ? 5.803 4.345 -1.145 1.00 91.94 97 LEU A N 1
ATOM 767 C CA . LEU A 1 97 ? 4.936 4.270 -2.325 1.00 91.94 97 LEU A CA 1
ATOM 768 C C . LEU A 1 97 ? 5.514 3.373 -3.425 1.00 91.94 97 LEU A C 1
ATOM 770 O O . LEU A 1 97 ? 4.794 3.019 -4.365 1.00 91.94 97 LEU A O 1
ATOM 774 N N . ARG A 1 98 ? 6.792 2.987 -3.308 1.00 91.25 98 ARG A N 1
ATOM 775 C CA . ARG A 1 98 ? 7.456 2.090 -4.260 1.00 91.25 98 ARG A CA 1
ATOM 776 C C . ARG A 1 98 ? 6.838 0.696 -4.200 1.00 91.25 98 ARG A C 1
ATOM 778 O O . ARG A 1 98 ? 6.313 0.263 -3.176 1.00 91.25 98 ARG A O 1
ATOM 785 N N . ALA A 1 99 ? 6.919 -0.029 -5.312 1.00 91.75 99 ALA A N 1
ATOM 786 C CA . ALA A 1 99 ? 6.482 -1.417 -5.353 1.00 91.75 99 ALA A CA 1
ATOM 787 C C . ALA A 1 99 ? 7.277 -2.260 -4.340 1.00 91.75 99 ALA A C 1
ATOM 789 O O . ALA A 1 99 ? 8.507 -2.165 -4.254 1.00 91.75 99 ALA A O 1
ATOM 790 N N . LYS A 1 100 ? 6.576 -3.103 -3.575 1.00 93.81 100 LYS A N 1
ATOM 791 C CA . LYS A 1 100 ? 7.209 -4.017 -2.623 1.00 93.81 100 LYS A CA 1
ATOM 792 C C . LYS A 1 100 ? 7.787 -5.206 -3.390 1.00 93.81 100 LYS A C 1
ATOM 794 O O . LYS A 1 100 ? 7.087 -6.157 -3.703 1.00 93.81 100 LYS A O 1
ATOM 799 N N . GLN A 1 101 ? 9.075 -5.125 -3.697 1.00 95.19 101 GLN A N 1
ATOM 800 C CA . GLN A 1 101 ? 9.845 -6.179 -4.355 1.00 95.19 101 GLN A CA 1
ATOM 801 C C . GLN A 1 101 ? 11.063 -6.546 -3.506 1.00 95.19 101 GLN A C 1
ATOM 803 O O . GLN A 1 101 ? 11.527 -5.749 -2.678 1.00 95.19 101 GLN A O 1
ATOM 808 N N . THR A 1 102 ? 11.609 -7.743 -3.723 1.00 96.62 102 THR A N 1
ATOM 809 C CA . THR A 1 102 ? 12.863 -8.148 -3.080 1.00 96.62 102 THR A CA 1
ATOM 810 C C . THR A 1 102 ? 14.019 -7.264 -3.554 1.00 96.62 102 THR A C 1
ATOM 812 O O . THR A 1 102 ? 13.974 -6.640 -4.618 1.00 96.62 102 THR A O 1
ATOM 815 N N . ARG A 1 103 ? 15.083 -7.175 -2.747 1.00 95.38 103 ARG A N 1
ATOM 816 C CA . ARG A 1 103 ? 16.274 -6.380 -3.091 1.00 95.38 103 ARG A CA 1
ATOM 817 C C . ARG A 1 103 ? 16.908 -6.849 -4.403 1.00 95.38 103 ARG A C 1
ATOM 819 O O . ARG A 1 103 ? 17.278 -5.999 -5.205 1.00 95.38 103 ARG A O 1
ATOM 826 N N . ALA A 1 104 ? 16.967 -8.163 -4.624 1.00 97.19 104 ALA A N 1
ATOM 827 C CA . ALA A 1 104 ? 17.479 -8.763 -5.854 1.00 97.19 104 ALA A CA 1
ATOM 828 C C . ALA A 1 104 ? 16.676 -8.309 -7.088 1.00 97.19 104 ALA A C 1
ATOM 830 O O . ALA A 1 104 ? 17.256 -7.813 -8.049 1.00 97.19 104 ALA A O 1
ATOM 831 N N . ILE A 1 105 ? 15.338 -8.355 -7.024 1.00 95.62 105 ILE A N 1
ATOM 832 C CA . ILE A 1 105 ? 14.462 -7.918 -8.127 1.00 95.62 105 ILE A CA 1
ATOM 833 C C . ILE A 1 105 ? 14.596 -6.417 -8.414 1.00 95.62 105 ILE A C 1
ATOM 835 O O . ILE A 1 105 ? 14.486 -6.009 -9.562 1.00 95.62 105 ILE A O 1
ATOM 839 N N . ARG A 1 106 ? 14.856 -5.581 -7.403 1.00 94.19 106 ARG A N 1
ATOM 840 C CA . ARG A 1 106 ? 15.076 -4.138 -7.619 1.00 94.19 106 ARG A CA 1
ATOM 841 C C . ARG A 1 106 ? 16.440 -3.803 -8.225 1.00 94.19 106 ARG A C 1
ATOM 843 O O . ARG A 1 106 ? 16.613 -2.688 -8.699 1.00 94.19 106 ARG A O 1
ATOM 850 N N . ARG A 1 107 ? 17.419 -4.706 -8.114 1.00 95.38 107 ARG A N 1
ATOM 851 C CA . ARG A 1 107 ? 18.809 -4.490 -8.551 1.00 95.38 107 ARG A CA 1
ATOM 852 C C . ARG A 1 107 ? 19.143 -5.164 -9.878 1.00 95.38 107 ARG A C 1
ATOM 854 O O . ARG A 1 107 ? 20.126 -4.768 -10.491 1.00 95.38 107 ARG A O 1
ATOM 861 N N . ARG A 1 108 ? 18.366 -6.163 -10.307 1.00 95.88 108 ARG A N 1
ATOM 862 C CA . ARG A 1 108 ? 18.521 -6.770 -11.636 1.00 95.88 108 ARG A CA 1
ATOM 863 C C . ARG A 1 108 ? 18.264 -5.739 -12.742 1.00 95.88 108 ARG A C 1
ATOM 865 O O . ARG A 1 108 ? 17.547 -4.762 -12.523 1.00 95.88 108 ARG A O 1
ATOM 872 N N . LEU A 1 109 ? 18.807 -6.014 -13.924 1.00 95.94 109 LEU A N 1
ATOM 873 C CA . LEU A 1 109 ? 18.557 -5.242 -15.142 1.00 95.94 109 LEU A CA 1
ATOM 874 C C . LEU A 1 109 ? 17.056 -5.164 -15.456 1.00 95.94 109 LEU A C 1
ATOM 876 O O . LEU A 1 109 ? 16.295 -6.090 -15.149 1.00 95.94 109 LEU A O 1
ATOM 880 N N . SER A 1 110 ? 16.625 -4.060 -16.071 1.00 95.19 110 SER A N 1
ATOM 881 C CA . SER A 1 110 ? 15.259 -3.979 -16.586 1.00 95.19 110 SER A CA 1
ATOM 882 C C . SER A 1 110 ? 15.076 -4.979 -17.733 1.00 95.19 110 SER A C 1
ATOM 884 O O . SER A 1 110 ? 16.041 -5.394 -18.372 1.00 95.19 110 SER A O 1
ATOM 886 N N . ALA A 1 111 ? 13.836 -5.390 -18.005 1.00 95.25 111 ALA A N 1
ATOM 887 C CA . ALA A 1 111 ? 13.570 -6.318 -19.106 1.00 95.25 111 ALA A CA 1
ATOM 888 C C . ALA A 1 111 ? 13.993 -5.735 -20.468 1.00 95.25 111 ALA A C 1
ATOM 890 O O . ALA A 1 111 ? 14.436 -6.483 -21.332 1.00 95.25 111 ALA A O 1
ATOM 891 N N . ALA A 1 112 ? 13.901 -4.411 -20.633 1.00 95.25 112 ALA A N 1
ATOM 892 C CA . ALA A 1 112 ? 14.361 -3.718 -21.831 1.00 95.25 112 ALA A CA 1
ATOM 893 C C . ALA A 1 112 ? 15.891 -3.766 -21.953 1.00 95.25 112 ALA A C 1
ATOM 895 O O . ALA A 1 112 ? 16.396 -4.138 -23.006 1.00 95.25 112 ALA A O 1
ATOM 896 N N . ASP A 1 113 ? 16.614 -3.482 -20.863 1.00 94.25 113 ASP A N 1
ATOM 897 C CA . ASP A 1 113 ? 18.085 -3.530 -20.836 1.00 94.25 113 ASP A CA 1
ATOM 898 C C . ASP A 1 113 ? 18.616 -4.948 -21.053 1.00 94.25 113 ASP A C 1
ATOM 900 O O . ASP A 1 113 ? 19.616 -5.146 -21.732 1.00 94.25 113 ASP A O 1
ATOM 904 N N . ALA A 1 114 ? 17.929 -5.953 -20.508 1.00 94.75 114 ALA A N 1
ATOM 905 C CA . ALA A 1 114 ? 18.285 -7.353 -20.716 1.00 94.75 114 ALA A CA 1
ATOM 906 C C . ALA A 1 114 ? 17.988 -7.839 -22.148 1.00 94.75 114 ALA A C 1
ATOM 908 O O . ALA A 1 114 ? 18.667 -8.735 -22.641 1.00 94.75 114 ALA A O 1
ATOM 909 N N . ALA A 1 115 ? 16.977 -7.267 -22.811 1.00 94.62 115 ALA A N 1
ATOM 910 C CA . ALA A 1 115 ? 16.599 -7.596 -24.186 1.00 94.62 115 ALA A CA 1
ATOM 911 C C . ALA A 1 115 ? 17.329 -6.749 -25.242 1.00 94.62 115 ALA A C 1
ATOM 913 O O . ALA A 1 115 ? 17.153 -6.980 -26.439 1.00 94.62 115 ALA A O 1
ATOM 914 N N . LEU A 1 116 ? 18.122 -5.759 -24.827 1.00 94.88 116 LEU A N 1
ATOM 915 C CA . LEU A 1 116 ? 18.900 -4.917 -25.727 1.00 94.88 116 LEU A CA 1
ATOM 916 C C . LEU A 1 116 ? 19.967 -5.769 -26.427 1.00 94.88 116 LEU A C 1
ATOM 918 O O . LEU A 1 116 ? 20.896 -6.293 -25.818 1.00 94.88 116 LEU A O 1
ATOM 922 N N . VAL A 1 117 ? 19.814 -5.907 -27.741 1.00 94.88 117 VAL A N 1
ATOM 923 C CA . VAL A 1 117 ? 20.734 -6.635 -28.617 1.00 94.88 117 VAL A CA 1
ATOM 924 C C . VAL A 1 117 ? 21.477 -5.620 -29.477 1.00 94.88 117 VAL A C 1
ATOM 926 O O . VAL A 1 117 ? 20.877 -4.679 -29.996 1.00 94.88 117 VAL A O 1
ATOM 929 N N . THR A 1 118 ? 22.785 -5.811 -29.658 1.00 96.25 118 THR A N 1
ATOM 930 C CA . THR A 1 118 ? 23.586 -4.950 -30.539 1.00 96.25 118 THR A CA 1
ATOM 931 C C . THR A 1 118 ? 23.073 -5.012 -31.978 1.00 96.25 118 THR A C 1
ATOM 933 O O . THR A 1 118 ? 22.596 -6.054 -32.433 1.00 96.25 118 THR A O 1
ATOM 936 N N . GLU A 1 119 ? 23.218 -3.929 -32.745 1.00 96.25 119 GLU A N 1
ATOM 937 C CA . GLU A 1 119 ? 22.750 -3.905 -34.139 1.00 96.25 119 GLU A CA 1
ATOM 938 C C . GLU A 1 119 ? 23.365 -5.025 -34.986 1.00 96.25 119 GLU A C 1
ATOM 940 O O . GLU A 1 119 ? 22.684 -5.638 -35.808 1.00 96.25 119 GLU A O 1
ATOM 945 N N . LYS A 1 120 ? 24.639 -5.353 -34.735 1.00 96.75 120 LYS A N 1
ATOM 946 C CA . LYS A 1 120 ? 25.338 -6.471 -35.380 1.00 96.75 120 LYS A CA 1
ATOM 947 C C . LYS A 1 120 ? 24.662 -7.811 -35.086 1.00 96.75 120 LYS A C 1
ATOM 949 O O . LYS A 1 120 ? 24.427 -8.596 -36.004 1.00 96.75 120 LYS A O 1
ATOM 954 N N . ALA A 1 121 ? 24.336 -8.079 -33.821 1.00 95.31 121 ALA A N 1
ATOM 955 C CA . ALA A 1 121 ? 23.661 -9.313 -33.437 1.00 95.31 121 ALA A CA 1
ATOM 956 C C . ALA A 1 121 ? 22.219 -9.361 -33.966 1.00 95.31 121 ALA A C 1
ATOM 958 O O . A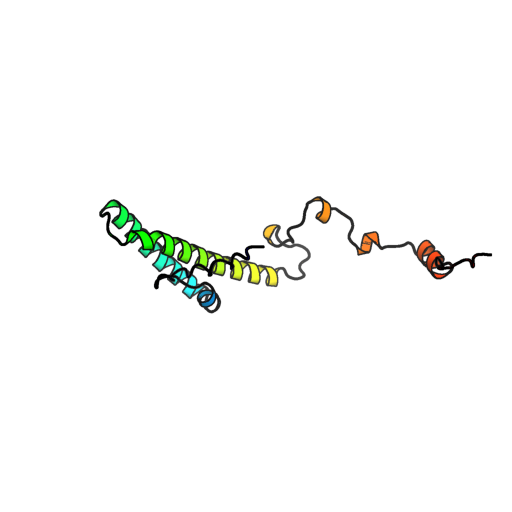LA A 1 121 ? 21.810 -10.411 -34.454 1.00 95.31 121 ALA A O 1
ATOM 959 N N . LYS A 1 122 ? 21.497 -8.230 -33.975 1.00 96.25 122 LYS A N 1
ATOM 960 C CA . LYS A 1 122 ? 20.156 -8.116 -34.571 1.00 96.25 122 LYS A CA 1
ATOM 961 C C . LYS A 1 122 ? 20.171 -8.419 -36.072 1.00 96.25 122 LYS A C 1
ATOM 963 O O . LYS A 1 122 ? 19.354 -9.201 -36.541 1.00 96.25 122 LYS A O 1
ATOM 968 N N . LYS A 1 123 ? 21.117 -7.856 -36.832 1.00 96.94 123 LYS A N 1
ATOM 969 C CA . LYS A 1 123 ? 21.279 -8.175 -38.263 1.00 96.94 123 LYS A CA 1
ATOM 970 C C . LYS A 1 123 ? 21.542 -9.669 -38.463 1.00 96.94 123 LYS A C 1
ATOM 972 O O . LYS A 1 123 ? 20.886 -10.304 -39.281 1.00 96.94 123 LYS A O 1
ATOM 977 N N . ARG A 1 124 ? 22.439 -10.260 -37.665 1.00 96.06 124 ARG A N 1
ATOM 978 C CA . ARG A 1 124 ? 22.740 -11.699 -37.734 1.00 96.06 124 ARG A CA 1
ATOM 979 C C . ARG A 1 124 ? 21.504 -12.571 -37.489 1.00 96.06 124 ARG A C 1
ATOM 981 O O . ARG A 1 124 ? 21.291 -13.506 -38.250 1.00 96.06 124 ARG A O 1
ATOM 988 N N . THR A 1 125 ? 20.701 -12.280 -36.464 1.00 95.06 125 THR A N 1
ATOM 989 C CA . THR A 1 125 ? 19.500 -13.075 -36.152 1.00 95.06 125 THR A CA 1
ATOM 990 C C . THR A 1 125 ? 18.391 -12.906 -37.187 1.00 95.06 125 THR A C 1
ATOM 992 O O . THR A 1 125 ? 17.684 -13.871 -37.461 1.00 95.06 125 THR A O 1
ATOM 995 N N . VAL A 1 126 ? 18.255 -11.716 -37.784 1.00 95.31 126 VAL A N 1
ATOM 996 C CA . VAL A 1 126 ? 17.305 -11.460 -38.880 1.00 95.31 126 VAL A CA 1
ATOM 997 C C . VAL A 1 126 ? 17.698 -12.231 -40.141 1.00 95.31 126 VAL A C 1
ATOM 999 O O . VAL A 1 126 ? 16.842 -12.855 -40.760 1.00 95.31 126 VAL A O 1
ATOM 1002 N N . HIS A 1 127 ? 18.981 -12.217 -40.515 1.00 96.88 127 HIS A N 1
ATOM 1003 C CA . HIS A 1 127 ? 19.449 -12.892 -41.730 1.00 96.88 127 HIS A CA 1
ATOM 1004 C C . HIS A 1 127 ? 19.538 -14.418 -41.576 1.00 96.88 127 HIS A C 1
ATOM 1006 O O . HIS A 1 127 ? 19.199 -15.145 -42.507 1.00 96.88 127 HIS A O 1
ATOM 1012 N N . PHE A 1 128 ? 19.951 -14.912 -40.405 1.00 94.88 128 PHE A N 1
ATOM 1013 C CA . PHE A 1 128 ? 20.132 -16.341 -40.134 1.00 94.88 128 PHE A CA 1
ATOM 1014 C C . PHE A 1 128 ? 19.343 -16.775 -38.890 1.00 94.88 128 PHE A C 1
ATOM 1016 O O . PHE A 1 128 ? 19.934 -17.042 -37.838 1.00 94.88 128 PHE A O 1
ATOM 1023 N N . PRO A 1 129 ? 18.002 -16.842 -38.974 1.00 95.69 129 PRO A N 1
ATOM 1024 C CA . PRO A 1 129 ? 17.192 -17.340 -37.874 1.00 95.69 129 PRO A CA 1
ATOM 1025 C C . PRO A 1 129 ? 17.386 -18.851 -37.709 1.00 95.69 129 PRO A C 1
ATOM 1027 O O . PRO A 1 129 ? 17.524 -19.588 -38.688 1.00 95.69 129 PRO A O 1
ATOM 1030 N N . GLN A 1 130 ? 17.342 -19.332 -36.465 1.00 94.06 130 GLN A N 1
ATOM 1031 C CA . GLN A 1 130 ? 17.340 -20.766 -36.190 1.00 94.06 130 GLN A CA 1
ATOM 1032 C C . GLN A 1 130 ? 16.046 -21.379 -36.738 1.00 94.06 130 GLN A C 1
ATOM 1034 O O . GLN A 1 130 ? 14.948 -21.088 -36.262 1.00 94.06 130 GLN A O 1
ATOM 1039 N N . ARG A 1 131 ? 16.175 -22.217 -37.767 1.00 92.94 131 ARG A N 1
ATOM 1040 C CA . ARG A 1 131 ? 15.040 -22.893 -38.399 1.00 92.94 131 ARG A CA 1
ATOM 1041 C C . ARG A 1 131 ? 14.741 -24.193 -37.660 1.00 92.94 131 ARG A C 1
ATOM 1043 O O . ARG A 1 131 ? 15.657 -24.918 -37.284 1.00 92.94 131 ARG A O 1
ATOM 1050 N N . LYS A 1 132 ? 13.458 -24.497 -37.471 1.00 94.81 132 LYS A N 1
ATOM 1051 C CA . LYS A 1 132 ? 13.018 -25.816 -37.002 1.00 94.81 132 LYS A CA 1
ATOM 1052 C C . LYS A 1 132 ? 12.940 -26.752 -38.206 1.00 94.81 132 LYS A C 1
ATOM 1054 O O . LYS A 1 132 ? 12.323 -26.391 -39.204 1.00 94.81 132 LYS A O 1
ATOM 1059 N N . PHE A 1 133 ? 13.550 -27.926 -38.109 1.00 92.75 133 PHE A N 1
ATOM 1060 C CA . PHE A 1 133 ? 13.473 -28.975 -39.123 1.00 92.75 133 PHE A CA 1
ATOM 1061 C C . PHE A 1 133 ? 13.318 -30.339 -38.447 1.00 92.75 133 PHE A C 1
ATOM 1063 O O . PHE A 1 133 ? 13.664 -30.498 -37.277 1.00 92.75 133 PHE A O 1
ATOM 1070 N N . ALA A 1 134 ? 12.782 -31.307 -39.183 1.00 91.88 134 ALA A N 1
ATOM 1071 C CA . ALA A 1 134 ? 12.708 -32.704 -38.779 1.00 91.88 134 ALA A CA 1
ATOM 1072 C C . ALA A 1 134 ? 13.345 -33.559 -39.877 1.00 91.88 134 ALA A C 1
ATOM 1074 O O . ALA A 1 134 ? 13.222 -33.237 -41.060 1.00 91.88 134 ALA A O 1
ATOM 1075 N N . VAL A 1 135 ? 14.029 -34.630 -39.483 1.00 88.12 135 VAL A N 1
ATOM 1076 C CA . VAL A 1 135 ? 14.623 -35.596 -40.413 1.00 88.12 135 VAL A CA 1
ATOM 1077 C C . VAL A 1 135 ? 13.712 -36.814 -40.455 1.00 88.12 135 VAL A C 1
ATOM 1079 O O . VAL A 1 135 ? 13.317 -37.331 -39.410 1.00 88.12 135 VAL A O 1
ATOM 1082 N N . LYS A 1 136 ? 13.339 -37.247 -41.659 1.00 86.12 136 LYS A N 1
ATOM 1083 C CA . LYS A 1 136 ? 12.544 -38.461 -41.849 1.00 86.12 136 LYS A CA 1
ATOM 1084 C C . LYS A 1 136 ? 13.406 -39.672 -41.473 1.00 86.12 136 LYS A C 1
ATOM 1086 O O . LYS A 1 136 ? 14.541 -39.761 -41.932 1.00 86.12 136 LYS A O 1
ATOM 1091 N N . ALA A 1 137 ? 12.878 -40.571 -40.643 1.00 76.62 137 ALA A N 1
ATOM 1092 C CA . ALA A 1 137 ? 13.531 -41.847 -40.365 1.00 76.62 137 ALA A CA 1
ATOM 1093 C C . ALA A 1 137 ? 13.616 -42.672 -41.661 1.00 76.62 137 ALA A C 1
ATOM 1095 O O . ALA A 1 137 ? 12.639 -42.708 -42.417 1.00 76.62 137 ALA A O 1
ATOM 1096 N N . ALA A 1 138 ? 14.797 -43.240 -41.919 1.00 66.12 138 ALA A N 1
ATOM 1097 C CA . ALA A 1 138 ? 15.051 -44.130 -43.049 1.00 66.12 138 ALA A CA 1
ATOM 1098 C C . ALA A 1 138 ? 14.374 -45.487 -42.834 1.00 66.12 138 ALA A C 1
ATOM 1100 O O . ALA A 1 138 ? 14.401 -45.965 -41.676 1.00 66.12 138 ALA A O 1
#

Mean predicted aligned error: 10.52 Å

Nearest PDB structures (foldseek):
  8pv1-assembly1_Lh  TM=9.538E-01  e=6.109E-14  Thermochaetoides thermophila DSM 1495
  8onz-assembly1_Lh  TM=9.513E-01  e=7.297E-14  Thermochaetoides thermophila DSM 1495
  8i9z-assembly1_Lh  TM=9.415E-01  e=9.248E-14  Thermochaetoides thermophila DSM 1495
  3jbn-assembly1_A3  TM=9.381E-01  e=3.514E-09  Plasmodium falciparum 3D7
  3j79-assembly1_3  TM=9.551E-01  e=7.155E-09  Plasmodium falciparum 3D7

Solvent-accessible surface area (backbone atoms only — not comparable to full-atom values): 8979 Å² total; per-residue (Å²): 133,89,82,77,77,80,78,76,80,81,80,74,81,76,63,92,83,61,70,55,68,78,67,55,70,81,50,54,72,69,57,52,52,50,54,48,51,55,52,50,53,53,50,51,53,53,54,53,42,57,72,78,43,95,56,93,66,62,72,51,57,62,49,48,54,51,34,50,53,47,54,52,49,52,53,52,49,53,52,52,52,54,50,50,61,72,42,53,93,46,95,72,66,61,79,89,77,51,82,94,66,55,71,65,71,73,68,51,76,52,73,65,68,68,65,64,67,55,72,69,57,49,52,48,46,70,78,59,57,91,77,89,83,85,80,82,85,128

pLDDT: mean 86.87, std 12.39, range [49.81, 97.19]

Secondary structure (DSSP, 8-state):
---PPPPPP------TT---HHHHHTS-HHHHHHHHHHHHHHHHHHHHHHHH---GGGHHHHHHHHHHHHHHHHHHHHHHHHHHHHTTT-S---GGGS----HHHHHSPPHHHHH---HHHHHHHHHS------PPP-

Foldseek 3Di:
DDDDDDDPPDPPPDDPPADDLVVLLPDDPVVLVVVLVVLVVVLVVVVVCVVVDPDPCVVVNVRSVVNNVSSVVSNVVVVLVVLCVVCPPPPDDPPVNDDDDDPVVVPDDDPCRVPDDDPVVVVVCVVDPDDDDDDDDD

Sequence (138 aa):
MIIYPAPPPISVKMSSGKVKASQLWNKNKDELTKQLGELKTELGQLRIQKIASSGSKLNKIHDIRKSIARVLTVINAKQRAQLRLFYKNKKYAPLDLRAKQTRAIRRRLSAADAALVTEKAKKRTVHFPQRKFAVKAA

Organism: Colletotrichum gloeosporioides (strain Cg-14) (NCBI:txid1237896)

InterPro domains:
  IPR001854 Large ribosomal subunit protein uL29 [MF_00374] (19-78)
  IPR001854 Large ribosomal subunit protein uL29 [PF00831] (23-78)
  IPR001854 Large ribosomal subunit protein uL29 [TIGR00012] (24-78)
  IPR001854 Large ribosomal subunit protein uL29 [cd00427] (22-78)
  IPR036049 Large ribosomal subunit protein uL29 superfamily [G3DSA:1.10.287.310] (15-91)
  IPR036049 Large ribosomal subunit protein uL29 superfamily [SSF46561] (19-81)
  IPR045059 Large ribosomal subunit protein uL29, eukaryota [PTHR45722] (18-137)

Radius of gyration: 29.67 Å; Cα contacts (8 Å, |Δi|>4): 45; chains: 1; bounding box: 51×60×82 Å